Protein AF-A0A645EA09-F1 (afdb_monomer_lite)

Structure (mmCIF, N/CA/C/O backbone):
data_AF-A0A645EA09-F1
#
_entry.id   AF-A0A645EA09-F1
#
loop_
_atom_site.group_PDB
_atom_site.id
_atom_site.type_symbol
_atom_site.label_atom_id
_atom_site.label_alt_id
_atom_site.label_comp_id
_atom_site.label_asym_id
_atom_site.label_entity_id
_atom_site.label_seq_id
_atom_site.pdbx_PDB_ins_code
_atom_site.Cartn_x
_atom_site.Cartn_y
_atom_site.Cartn_z
_atom_site.occupancy
_atom_site.B_iso_or_equiv
_atom_site.auth_seq_id
_atom_site.auth_comp_id
_atom_site.auth_asym_id
_atom_site.auth_atom_id
_atom_site.pdbx_PDB_model_num
ATOM 1 N N . MET A 1 1 ? 19.005 -1.910 -9.669 1.00 62.19 1 MET A N 1
ATOM 2 C CA . MET A 1 1 ? 17.816 -2.763 -9.907 1.00 62.19 1 MET A CA 1
ATOM 3 C C . MET A 1 1 ? 17.152 -2.311 -11.188 1.00 62.19 1 MET A C 1
ATOM 5 O O . MET A 1 1 ? 17.179 -1.119 -11.461 1.00 62.19 1 MET A O 1
ATOM 9 N N . SER A 1 2 ? 16.567 -3.225 -11.959 1.00 81.31 2 SER A N 1
ATOM 10 C CA . SER A 1 2 ? 15.714 -2.828 -13.089 1.00 81.31 2 SER A CA 1
ATOM 11 C C . SER A 1 2 ? 14.356 -2.316 -12.590 1.00 81.31 2 SER A C 1
ATOM 13 O O . SER A 1 2 ? 13.865 -2.782 -11.559 1.00 81.31 2 SER A O 1
ATOM 15 N N . THR A 1 3 ? 13.723 -1.404 -13.334 1.00 85.31 3 THR A N 1
ATOM 16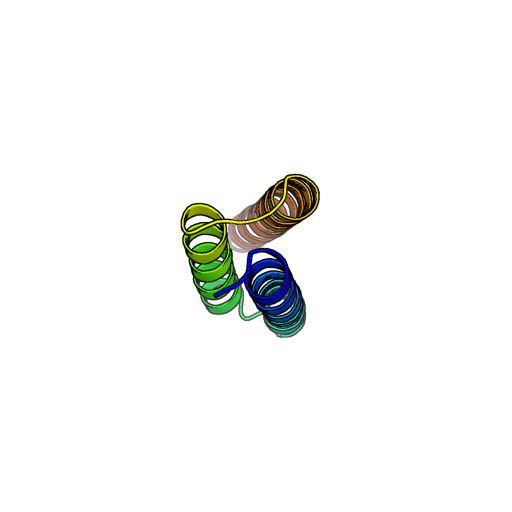 C CA . THR A 1 3 ? 12.371 -0.890 -13.036 1.00 85.31 3 THR A CA 1
ATOM 17 C C . THR A 1 3 ? 11.371 -2.031 -12.821 1.00 85.31 3 THR A C 1
ATOM 19 O O . THR A 1 3 ? 10.621 -2.025 -11.852 1.00 85.31 3 THR A O 1
ATOM 22 N N . GLN A 1 4 ? 11.448 -3.089 -13.637 1.00 84.94 4 GLN A N 1
ATOM 23 C CA . GLN A 1 4 ? 10.575 -4.263 -13.538 1.00 84.94 4 GLN A CA 1
ATOM 24 C C . GLN A 1 4 ? 10.721 -5.031 -12.211 1.00 84.94 4 GLN A C 1
ATOM 26 O O . GLN A 1 4 ? 9.732 -5.500 -11.632 1.00 84.94 4 GLN A O 1
ATOM 31 N N . GLN A 1 5 ? 11.954 -5.177 -11.717 1.00 87.56 5 GLN A N 1
ATOM 32 C CA . GLN A 1 5 ? 12.209 -5.796 -10.413 1.00 87.56 5 GLN A CA 1
ATOM 33 C C . GLN A 1 5 ? 11.623 -4.939 -9.292 1.00 87.56 5 GLN A C 1
ATOM 35 O O . GLN A 1 5 ? 10.977 -5.480 -8.394 1.00 87.56 5 GLN A O 1
ATOM 40 N N . ASN A 1 6 ? 11.770 -3.615 -9.380 1.00 89.88 6 ASN A N 1
ATOM 41 C CA . ASN A 1 6 ? 11.241 -2.709 -8.368 1.00 89.88 6 ASN A CA 1
ATOM 42 C C . ASN A 1 6 ? 9.702 -2.730 -8.325 1.00 89.88 6 ASN A C 1
ATOM 44 O O . ASN A 1 6 ? 9.119 -2.934 -7.261 1.00 89.88 6 ASN A O 1
ATOM 48 N N . CYS A 1 7 ? 9.031 -2.677 -9.481 1.00 92.69 7 CYS A N 1
ATOM 49 C CA . CYS A 1 7 ? 7.571 -2.815 -9.571 1.00 92.69 7 CYS A CA 1
ATOM 50 C C . CYS A 1 7 ? 7.066 -4.152 -8.998 1.00 92.69 7 CYS A C 1
ATOM 52 O O . CYS A 1 7 ? 5.977 -4.243 -8.431 1.00 92.69 7 CYS A O 1
ATOM 54 N N . THR A 1 8 ? 7.848 -5.228 -9.120 1.00 94.50 8 THR A N 1
ATOM 55 C CA . THR A 1 8 ? 7.491 -6.535 -8.543 1.00 94.50 8 THR A CA 1
ATOM 56 C C . THR A 1 8 ? 7.592 -6.533 -7.019 1.00 94.50 8 THR A C 1
ATOM 58 O O . THR A 1 8 ? 6.703 -7.061 -6.348 1.00 94.50 8 THR A O 1
ATOM 61 N N . LEU A 1 9 ? 8.631 -5.907 -6.464 1.00 94.50 9 LEU A N 1
ATOM 62 C CA . LEU A 1 9 ? 8.770 -5.750 -5.018 1.00 94.50 9 LEU A CA 1
ATOM 63 C C . LEU A 1 9 ? 7.647 -4.884 -4.438 1.00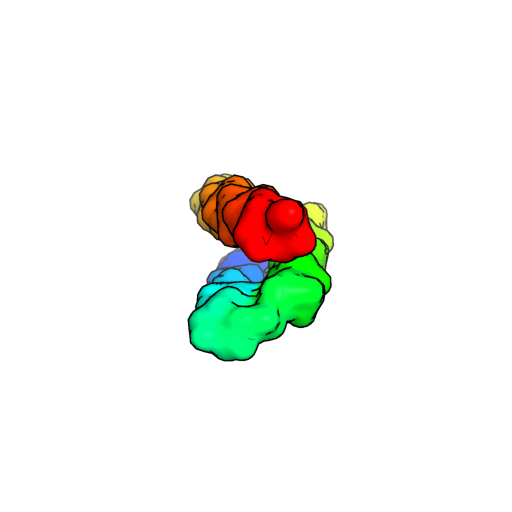 94.50 9 LEU A C 1
ATOM 65 O O . LEU A 1 9 ? 7.019 -5.290 -3.462 1.00 94.50 9 LEU A O 1
ATOM 69 N N . ILE A 1 10 ? 7.324 -3.765 -5.091 1.00 95.31 10 ILE A N 1
ATOM 70 C CA . ILE A 1 10 ? 6.216 -2.888 -4.692 1.00 95.31 10 ILE A CA 1
ATOM 71 C C . ILE A 1 10 ? 4.894 -3.661 -4.675 1.00 95.31 10 ILE A C 1
ATOM 73 O O . ILE A 1 10 ? 4.178 -3.629 -3.679 1.00 95.31 10 ILE A O 1
ATOM 77 N N . ARG A 1 11 ? 4.577 -4.434 -5.722 1.00 94.50 11 ARG A N 1
ATOM 78 C CA . ARG A 1 11 ? 3.346 -5.247 -5.747 1.00 94.50 11 ARG A CA 1
ATOM 79 C C . ARG A 1 11 ? 3.287 -6.265 -4.605 1.00 94.50 11 ARG A C 1
ATOM 81 O O . ARG A 1 11 ? 2.223 -6.478 -4.022 1.00 94.50 11 ARG A O 1
ATOM 88 N N . ASN A 1 12 ? 4.411 -6.886 -4.251 1.00 95.69 12 ASN A N 1
ATOM 89 C CA . ASN A 1 12 ? 4.473 -7.787 -3.097 1.00 95.69 12 ASN A CA 1
ATOM 90 C C . ASN A 1 12 ? 4.271 -7.043 -1.769 1.00 95.69 12 ASN A C 1
ATOM 92 O O . ASN A 1 12 ? 3.610 -7.569 -0.868 1.00 95.69 12 ASN A O 1
ATOM 96 N N . GLN A 1 13 ? 4.776 -5.816 -1.670 1.00 95.81 13 GLN A N 1
ATOM 97 C CA . GLN A 1 13 ? 4.569 -4.951 -0.516 1.00 95.81 13 GLN A CA 1
ATOM 98 C C . GLN A 1 13 ? 3.102 -4.495 -0.405 1.00 95.81 13 GLN A C 1
ATOM 100 O O . GLN A 1 13 ? 2.523 -4.587 0.674 1.00 95.81 13 GLN A O 1
ATOM 105 N N . LEU A 1 14 ? 2.430 -4.154 -1.508 1.00 96.38 14 LEU A N 1
ATOM 106 C CA . LEU A 1 14 ? 0.990 -3.852 -1.508 1.00 96.38 14 LEU A CA 1
ATOM 107 C C . LEU A 1 14 ? 0.143 -5.058 -1.060 1.00 96.38 14 LEU A C 1
ATOM 109 O O . LEU A 1 14 ? -0.801 -4.910 -0.285 1.00 96.38 14 LEU A O 1
ATOM 113 N N . ARG A 1 15 ? 0.522 -6.287 -1.439 1.00 96.88 15 ARG A N 1
ATOM 114 C CA . ARG A 1 15 ? -0.107 -7.510 -0.892 1.00 96.88 15 ARG A CA 1
ATOM 115 C C . ARG A 1 15 ? 0.144 -7.685 0.609 1.00 96.88 15 ARG A C 1
ATOM 117 O O . ARG A 1 15 ? -0.668 -8.290 1.307 1.00 96.88 15 ARG A O 1
ATOM 124 N N . LYS A 1 16 ? 1.283 -7.221 1.131 1.00 96.81 16 LYS A N 1
ATOM 125 C CA . LYS A 1 16 ? 1.546 -7.187 2.581 1.00 96.81 16 LYS A CA 1
ATOM 126 C C . LYS A 1 16 ? 0.631 -6.167 3.264 1.00 96.81 16 LYS A C 1
ATOM 128 O O . LYS A 1 16 ? 0.029 -6.524 4.270 1.00 96.81 16 LYS A O 1
ATOM 133 N N . VAL A 1 17 ? 0.450 -4.974 2.690 1.00 97.19 17 VAL A N 1
ATOM 134 C CA . VAL A 1 17 ? -0.507 -3.962 3.181 1.00 97.19 17 VAL A CA 1
ATOM 135 C C . VAL A 1 17 ? -1.914 -4.556 3.284 1.00 97.19 17 VAL A C 1
ATOM 137 O O . VAL A 1 17 ? -2.510 -4.519 4.357 1.00 97.19 17 VAL A O 1
ATOM 140 N N . GLN A 1 18 ? -2.407 -5.204 2.223 1.00 96.06 18 GLN A N 1
ATOM 141 C CA . GLN A 1 18 ? -3.716 -5.878 2.232 1.00 96.06 18 GLN A CA 1
ATOM 142 C C . GLN A 1 18 ? -3.845 -6.919 3.357 1.00 96.06 18 GLN A C 1
ATOM 144 O O . GLN A 1 18 ? -4.854 -6.955 4.062 1.00 96.06 18 GLN A O 1
ATOM 149 N N . ARG A 1 19 ? -2.813 -7.747 3.571 1.00 97.56 19 ARG A N 1
ATOM 150 C CA . ARG A 1 19 ? -2.800 -8.735 4.664 1.00 97.56 19 ARG A CA 1
ATOM 151 C C . ARG A 1 19 ? -2.850 -8.070 6.040 1.00 97.56 19 ARG A C 1
ATOM 153 O O . ARG A 1 19 ? -3.624 -8.506 6.886 1.00 97.56 19 ARG A O 1
ATOM 160 N N . LEU A 1 20 ? -2.079 -7.008 6.259 1.00 97.25 20 LEU A N 1
ATOM 161 C CA . LEU A 1 20 ? -2.070 -6.276 7.529 1.00 97.25 20 LEU A CA 1
ATOM 162 C C . LEU A 1 20 ? -3.426 -5.618 7.813 1.00 97.25 20 LEU A C 1
ATOM 164 O O . LEU A 1 20 ? -3.919 -5.711 8.936 1.00 97.25 20 LEU A O 1
ATOM 168 N N . ILE A 1 21 ? -4.077 -5.059 6.786 1.00 94.81 21 ILE A N 1
ATOM 169 C CA . ILE A 1 21 ? -5.454 -4.552 6.881 1.00 94.81 21 ILE A CA 1
ATOM 170 C C . ILE A 1 21 ? -6.410 -5.664 7.322 1.00 94.81 21 ILE A C 1
ATOM 172 O O . ILE A 1 21 ? -7.161 -5.481 8.276 1.00 94.81 21 ILE A O 1
ATOM 176 N N . SER A 1 22 ? -6.354 -6.843 6.689 1.00 95.00 22 SER A N 1
ATOM 177 C CA . SER A 1 22 ? -7.237 -7.967 7.049 1.00 95.00 22 SER A CA 1
ATOM 178 C C . SER A 1 22 ? -7.043 -8.457 8.492 1.00 95.00 22 SER A C 1
ATOM 180 O O . SER A 1 22 ? -7.963 -9.000 9.097 1.00 95.00 22 SER A O 1
ATOM 182 N N . GLN A 1 23 ? -5.857 -8.225 9.060 1.00 96.44 23 GLN A N 1
ATOM 183 C CA . GLN A 1 23 ? -5.508 -8.545 10.445 1.00 96.44 23 GLN A CA 1
ATOM 184 C C . GLN A 1 23 ? -5.795 -7.392 11.422 1.00 96.44 23 GLN A C 1
ATOM 186 O O . GLN A 1 23 ? -5.399 -7.481 12.581 1.00 96.44 23 GLN A O 1
ATOM 191 N N . LYS A 1 24 ? -6.445 -6.305 10.973 1.00 93.62 24 LYS A N 1
ATOM 192 C CA . LYS A 1 24 ? -6.675 -5.064 11.742 1.00 93.62 24 LYS A CA 1
ATOM 193 C C . LYS A 1 24 ? -5.391 -4.403 12.263 1.00 93.62 24 LYS A C 1
ATOM 195 O O . LYS A 1 24 ? -5.402 -3.643 13.225 1.00 93.62 24 LYS A O 1
ATOM 200 N N . LYS A 1 25 ? -4.254 -4.666 11.617 1.00 96.19 25 LYS A N 1
ATOM 201 C CA . LYS A 1 25 ? -2.953 -4.072 11.947 1.00 96.19 25 LYS A CA 1
ATOM 202 C C . LYS A 1 25 ? -2.740 -2.792 11.141 1.00 96.19 25 LYS A C 1
ATOM 204 O O . LYS A 1 25 ? -1.825 -2.707 10.324 1.00 96.19 25 LYS A O 1
ATOM 209 N N . ILE A 1 26 ? -3.604 -1.798 11.340 1.00 94.31 26 ILE A N 1
ATOM 210 C CA . ILE A 1 26 ? -3.670 -0.616 10.464 1.00 94.31 26 ILE A CA 1
ATOM 211 C C . ILE A 1 26 ? -2.403 0.246 10.528 1.00 94.31 26 ILE A C 1
ATOM 213 O O . ILE A 1 26 ? -1.912 0.685 9.491 1.00 94.31 26 ILE A O 1
ATOM 217 N N . SER A 1 27 ? -1.804 0.411 11.710 1.00 93.94 27 SER A N 1
ATOM 218 C CA . SER A 1 27 ? -0.528 1.132 11.851 1.00 93.94 27 SER A CA 1
ATOM 219 C C . SER A 1 27 ? 0.618 0.442 11.091 1.00 93.94 27 SER A C 1
ATOM 221 O O . SER A 1 27 ? 1.372 1.084 10.3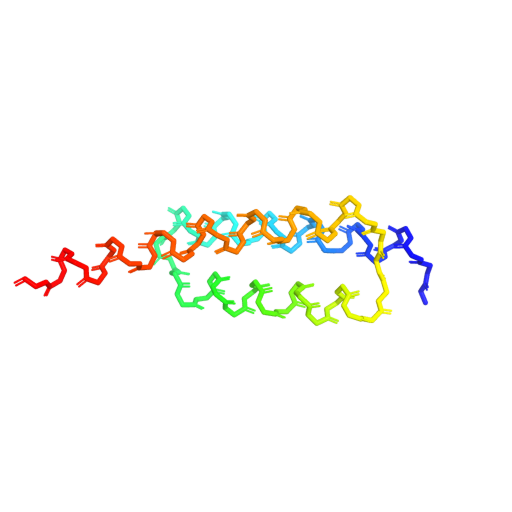59 1.00 93.94 27 SER A O 1
ATOM 223 N N . GLU A 1 28 ? 0.713 -0.891 11.175 1.00 97.12 28 GLU A N 1
ATOM 224 C CA . GLU A 1 28 ? 1.700 -1.662 10.405 1.00 97.12 28 GLU A CA 1
ATOM 225 C C . GLU A 1 28 ? 1.422 -1.573 8.896 1.00 97.12 28 GLU A C 1
ATOM 227 O O . GLU A 1 28 ? 2.357 -1.449 8.103 1.00 97.12 28 GLU A O 1
ATOM 232 N N . ALA A 1 29 ? 0.146 -1.614 8.492 1.00 97.31 29 ALA A N 1
ATOM 233 C CA . ALA A 1 29 ? -0.264 -1.454 7.099 1.00 97.31 29 ALA A CA 1
ATOM 234 C C . ALA A 1 29 ? 0.149 -0.082 6.548 1.00 97.31 29 ALA A C 1
ATOM 236 O O . ALA A 1 29 ? 0.668 -0.006 5.437 1.00 97.31 29 ALA A O 1
ATOM 237 N N . TRP A 1 30 ? -0.012 0.982 7.341 1.00 96.44 30 TRP A N 1
ATOM 238 C CA . TRP A 1 30 ? 0.412 2.336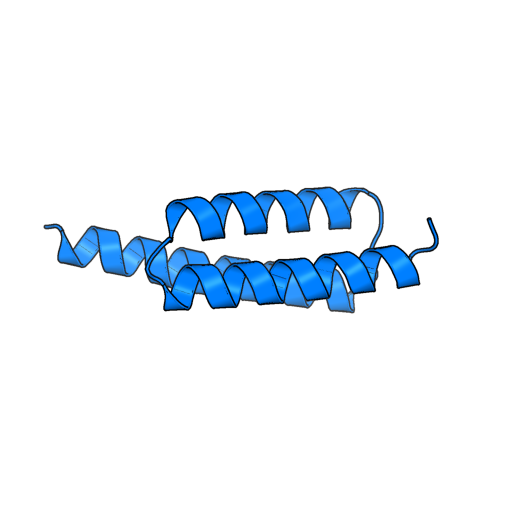 6.984 1.00 96.44 30 TRP A CA 1
ATOM 239 C C . TRP A 1 30 ? 1.924 2.434 6.797 1.00 96.44 30 TRP A C 1
ATOM 241 O O . TRP A 1 30 ? 2.388 2.938 5.777 1.00 96.44 30 TRP A O 1
ATOM 251 N N . ASN A 1 31 ? 2.707 1.867 7.715 1.00 96.75 31 ASN A N 1
ATOM 252 C CA . ASN A 1 31 ? 4.16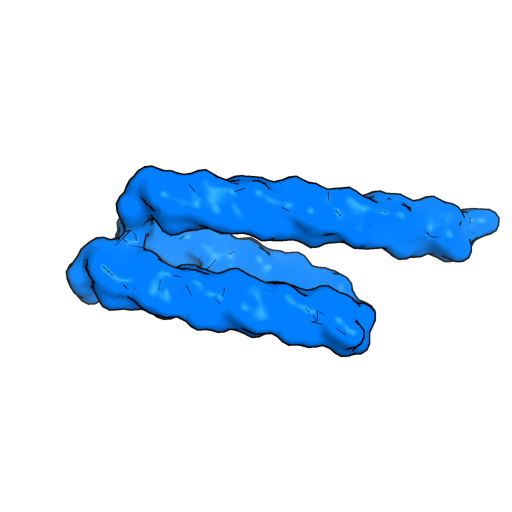4 1.842 7.577 1.00 96.75 31 ASN A CA 1
ATOM 253 C C . ASN A 1 31 ? 4.611 1.066 6.327 1.00 96.75 31 ASN A C 1
ATOM 255 O O . ASN A 1 31 ? 5.454 1.544 5.569 1.00 96.75 31 ASN A O 1
ATOM 259 N N . ALA A 1 32 ? 4.003 -0.093 6.057 1.00 96.62 32 ALA A N 1
ATOM 260 C CA . ALA A 1 32 ? 4.282 -0.868 4.849 1.00 96.62 32 ALA A CA 1
ATOM 261 C C . ALA A 1 32 ? 3.879 -0.126 3.555 1.00 96.62 32 ALA A C 1
ATOM 263 O O . ALA A 1 32 ? 4.516 -0.316 2.513 1.00 96.62 32 ALA A O 1
ATOM 264 N N . MET A 1 33 ? 2.850 0.724 3.619 1.00 97.31 33 MET A N 1
ATOM 265 C CA . MET A 1 33 ? 2.431 1.594 2.521 1.00 97.31 33 MET A CA 1
ATOM 266 C C . MET A 1 33 ? 3.470 2.693 2.251 1.00 97.31 33 MET A C 1
ATOM 268 O O . MET A 1 33 ? 3.887 2.854 1.107 1.00 97.31 33 MET A O 1
ATOM 272 N N . LEU A 1 34 ? 3.967 3.367 3.295 1.00 96.00 34 LEU A N 1
ATOM 273 C CA . LEU A 1 34 ? 5.034 4.375 3.182 1.00 96.00 34 LEU A CA 1
ATOM 274 C C . LEU A 1 34 ? 6.331 3.787 2.604 1.00 96.00 34 LEU A C 1
ATOM 276 O O . LEU A 1 34 ? 7.022 4.437 1.821 1.00 96.00 34 LEU A O 1
ATOM 280 N N . GLU A 1 35 ? 6.671 2.545 2.963 1.00 95.38 35 GLU A N 1
ATOM 281 C CA . GLU A 1 35 ? 7.789 1.825 2.337 1.00 95.38 35 GLU A CA 1
ATOM 282 C C . GLU A 1 35 ? 7.566 1.646 0.828 1.00 95.38 35 GLU A C 1
ATOM 284 O O . GLU A 1 35 ? 8.487 1.866 0.045 1.00 95.38 35 GLU A O 1
ATOM 289 N N . SER A 1 36 ? 6.342 1.309 0.409 1.00 95.12 36 SER A N 1
ATOM 290 C CA . SER A 1 36 ? 5.994 1.142 -1.011 1.00 95.12 36 SER A CA 1
ATOM 291 C C . SER A 1 36 ? 6.145 2.450 -1.795 1.00 95.12 36 SER A C 1
ATOM 293 O O . SER A 1 36 ? 6.666 2.436 -2.909 1.00 95.12 36 SER A O 1
ATOM 295 N N . GLU A 1 37 ? 5.730 3.579 -1.211 1.00 94.50 37 GLU A N 1
ATOM 296 C CA . GLU A 1 37 ? 5.876 4.914 -1.811 1.00 94.50 37 GLU A CA 1
ATOM 297 C C . GLU A 1 37 ? 7.351 5.270 -2.026 1.00 94.50 37 GLU A C 1
ATOM 299 O O . GLU A 1 37 ? 7.744 5.581 -3.150 1.00 94.50 37 GLU A O 1
ATOM 304 N N . LYS A 1 38 ? 8.193 5.098 -0.996 1.00 94.75 38 LYS A N 1
ATOM 305 C CA . LYS A 1 38 ? 9.648 5.325 -1.092 1.00 94.75 38 LYS A CA 1
ATOM 306 C C . LYS A 1 38 ? 10.308 4.450 -2.156 1.00 94.75 38 LYS A C 1
ATOM 308 O O . LYS A 1 38 ? 11.199 4.893 -2.877 1.00 94.75 38 LYS A O 1
ATOM 313 N N . MET A 1 39 ? 9.877 3.194 -2.271 1.00 93.00 39 MET A N 1
ATOM 314 C CA . MET A 1 39 ? 10.364 2.304 -3.325 1.00 93.00 39 MET A CA 1
ATOM 315 C C . MET A 1 39 ? 9.970 2.808 -4.715 1.00 93.00 39 MET A C 1
ATOM 317 O O . MET A 1 39 ? 10.776 2.717 -5.637 1.00 93.00 39 MET A O 1
ATOM 321 N N . CYS A 1 40 ? 8.765 3.357 -4.875 1.00 93.31 40 CYS A N 1
ATOM 322 C CA . CYS A 1 40 ? 8.326 3.931 -6.146 1.00 93.31 40 CYS A CA 1
ATOM 323 C C . CYS A 1 40 ? 9.093 5.212 -6.499 1.00 93.31 40 CYS A C 1
ATOM 325 O O . CYS A 1 40 ? 9.462 5.395 -7.658 1.00 93.31 40 CYS A O 1
ATOM 327 N N . GLU A 1 41 ? 9.393 6.064 -5.513 1.00 91.06 41 GLU A N 1
ATOM 328 C CA . GLU A 1 41 ? 10.244 7.252 -5.689 1.00 91.06 41 GLU A CA 1
ATOM 329 C C . GLU A 1 41 ? 11.639 6.882 -6.212 1.00 91.06 41 GLU A C 1
ATOM 331 O O . GLU A 1 41 ? 12.190 7.582 -7.059 1.00 91.06 41 GLU A O 1
ATOM 336 N N . ALA A 1 42 ? 12.178 5.734 -5.783 1.00 89.06 42 ALA A N 1
ATOM 337 C CA . ALA A 1 42 ? 13.438 5.189 -6.292 1.00 89.06 42 ALA A CA 1
ATOM 338 C C . ALA A 1 42 ? 13.351 4.627 -7.731 1.00 89.06 42 ALA A C 1
ATOM 340 O O . ALA A 1 42 ? 14.374 4.244 -8.302 1.00 89.06 42 ALA A O 1
ATOM 341 N N . GLY A 1 43 ? 12.153 4.583 -8.328 1.00 92.12 43 GLY A N 1
ATOM 342 C CA . GLY A 1 43 ? 11.926 4.302 -9.746 1.00 92.12 43 GLY A CA 1
ATOM 343 C C . GLY A 1 43 ? 10.927 3.172 -10.001 1.00 92.12 43 GLY A C 1
ATOM 344 O O . GLY A 1 43 ? 11.249 1.996 -9.852 1.00 92.12 43 GLY A O 1
ATOM 345 N N . CYS A 1 44 ? 9.733 3.513 -10.470 1.00 93.31 44 CYS A N 1
ATOM 346 C CA . CYS A 1 44 ? 8.665 2.580 -10.834 1.00 93.31 44 CYS A CA 1
ATOM 347 C C . CYS A 1 44 ? 7.952 3.044 -12.114 1.00 93.31 44 CYS A C 1
ATOM 349 O O . CYS A 1 44 ? 8.068 4.205 -12.517 1.00 93.31 44 CYS A O 1
ATOM 351 N N . ASP A 1 45 ? 7.215 2.139 -12.757 1.00 95.31 45 ASP A N 1
ATOM 352 C CA . ASP A 1 45 ? 6.349 2.494 -13.882 1.00 95.31 45 ASP A CA 1
ATOM 353 C C . ASP A 1 45 ? 5.069 3.214 -13.424 1.00 95.31 45 ASP A C 1
ATOM 355 O O . ASP A 1 45 ? 4.710 3.232 -12.244 1.00 95.31 45 ASP A O 1
ATOM 359 N N . GLU A 1 46 ? 4.381 3.836 -14.380 1.00 94.69 46 GLU A N 1
ATOM 360 C CA . GLU A 1 46 ? 3.185 4.631 -14.103 1.00 94.69 46 GLU A CA 1
ATOM 361 C C . GLU A 1 46 ? 2.038 3.782 -13.546 1.00 94.69 46 GLU A C 1
ATOM 363 O O . GLU A 1 46 ? 1.354 4.196 -12.615 1.00 94.69 46 GLU A O 1
ATOM 368 N N . GLN A 1 47 ? 1.889 2.550 -14.039 1.00 94.69 47 GLN A N 1
ATOM 369 C CA . GLN A 1 47 ? 0.883 1.616 -13.539 1.00 94.69 47 GLN A CA 1
ATOM 370 C C . GLN A 1 47 ? 1.079 1.334 -12.043 1.00 94.69 47 GLN A C 1
ATOM 372 O O . GLN A 1 47 ? 0.119 1.320 -11.272 1.00 94.69 47 GLN A O 1
ATOM 377 N N . THR A 1 48 ? 2.323 1.135 -11.616 1.00 95.25 48 THR A N 1
ATOM 378 C CA . THR A 1 48 ? 2.676 0.893 -10.218 1.00 95.25 48 THR A CA 1
ATOM 379 C C . THR A 1 48 ? 2.400 2.126 -9.360 1.00 95.25 48 THR A C 1
ATOM 381 O O . THR A 1 48 ? 1.874 1.984 -8.255 1.00 95.25 48 THR A O 1
ATOM 384 N N . LYS A 1 49 ? 2.667 3.341 -9.862 1.00 95.88 49 LYS A N 1
ATOM 385 C CA . LYS A 1 49 ? 2.291 4.581 -9.159 1.00 95.88 49 LYS A CA 1
ATOM 386 C C . LYS A 1 49 ? 0.784 4.682 -8.951 1.00 95.88 49 LYS A C 1
ATOM 388 O O . LYS A 1 49 ? 0.348 5.008 -7.847 1.00 95.88 49 LYS A O 1
ATOM 393 N N . THR A 1 50 ? -0.010 4.371 -9.978 1.00 96.12 50 THR A N 1
ATOM 394 C CA . THR A 1 50 ? -1.476 4.360 -9.872 1.00 96.12 50 THR A CA 1
ATOM 395 C C . THR A 1 50 ? -1.935 3.381 -8.793 1.00 96.12 50 THR A C 1
ATOM 397 O O . THR A 1 50 ? -2.686 3.771 -7.904 1.00 96.12 50 THR A O 1
ATOM 400 N N . GLN A 1 51 ? -1.404 2.153 -8.791 1.00 95.19 51 GLN A N 1
ATOM 401 C CA . GLN A 1 51 ? -1.744 1.139 -7.784 1.00 95.19 51 GLN A CA 1
ATOM 402 C C . GLN A 1 51 ? -1.399 1.573 -6.355 1.00 95.19 51 GLN A C 1
ATOM 404 O O . GLN A 1 51 ? -2.170 1.322 -5.430 1.00 95.19 51 GLN A O 1
ATOM 409 N N . ILE A 1 52 ? -0.252 2.230 -6.159 1.00 96.38 52 ILE A N 1
ATOM 410 C CA . ILE A 1 52 ? 0.124 2.799 -4.859 1.00 96.38 52 ILE A CA 1
ATOM 411 C C . ILE A 1 52 ? -0.878 3.872 -4.434 1.00 96.38 52 ILE A C 1
ATOM 413 O O . ILE A 1 52 ? -1.350 3.850 -3.299 1.00 96.38 52 ILE A O 1
ATOM 417 N N . SER A 1 53 ? -1.212 4.798 -5.335 1.00 95.81 53 SER A N 1
ATOM 418 C CA . SER A 1 53 ? -2.142 5.894 -5.048 1.00 95.81 53 SER A CA 1
ATOM 419 C C . SER A 1 53 ? -3.520 5.370 -4.629 1.00 95.81 53 SER A C 1
ATOM 421 O O . SER A 1 53 ? -4.059 5.777 -3.598 1.00 95.81 53 SER A O 1
ATOM 423 N N . GLU A 1 54 ? -4.055 4.397 -5.368 1.00 95.19 54 GLU A N 1
ATOM 424 C CA . GLU A 1 54 ? -5.324 3.735 -5.048 1.00 95.19 54 GLU A CA 1
ATOM 425 C C . GLU A 1 54 ? -5.264 3.021 -3.692 1.00 95.19 54 GLU A C 1
ATOM 427 O O . GLU A 1 54 ? -6.137 3.214 -2.842 1.00 95.19 54 GLU A O 1
ATOM 432 N N . ALA A 1 55 ? -4.205 2.243 -3.442 1.00 94.94 55 ALA A N 1
ATOM 433 C CA . ALA A 1 55 ? -4.020 1.547 -2.170 1.00 94.94 55 ALA A CA 1
ATOM 434 C C . ALA A 1 55 ? -3.947 2.522 -0.983 1.00 94.94 55 ALA A C 1
ATOM 436 O O . ALA A 1 55 ? -4.538 2.263 0.070 1.00 94.94 55 ALA A O 1
ATOM 437 N N . ARG A 1 56 ? -3.282 3.671 -1.161 1.00 96.44 56 ARG A N 1
ATOM 438 C CA . ARG A 1 56 ? -3.213 4.736 -0.155 1.00 96.44 56 ARG A CA 1
ATOM 439 C C . ARG A 1 56 ? -4.592 5.310 0.156 1.00 96.44 56 ARG A C 1
ATOM 441 O O . ARG A 1 56 ? -4.925 5.468 1.329 1.00 96.44 56 ARG A O 1
ATOM 448 N N . GLN A 1 57 ? -5.392 5.614 -0.867 1.00 96.12 57 GLN A N 1
ATOM 449 C CA . GLN A 1 57 ? -6.743 6.152 -0.679 1.00 96.12 57 GLN A CA 1
ATOM 450 C C . GLN A 1 57 ? -7.642 5.173 0.080 1.00 96.12 57 GLN A C 1
ATOM 452 O O . GLN A 1 57 ? -8.332 5.575 1.017 1.00 96.12 57 GLN A O 1
ATOM 457 N N . VAL A 1 58 ? -7.585 3.884 -0.268 1.00 94.12 58 VAL A N 1
ATOM 458 C CA . VAL A 1 58 ? -8.329 2.834 0.443 1.00 94.12 58 VAL A CA 1
ATOM 459 C C . VAL A 1 58 ? -7.912 2.767 1.913 1.00 94.12 58 VAL A C 1
ATOM 461 O O . VAL A 1 58 ? -8.770 2.781 2.795 1.00 94.12 58 VAL A O 1
ATOM 464 N N . LEU A 1 59 ? -6.607 2.745 2.197 1.00 95.69 59 LEU A N 1
ATOM 465 C CA . LEU A 1 59 ? -6.102 2.673 3.568 1.00 95.69 59 LEU A CA 1
ATOM 466 C C . LEU A 1 59 ? -6.471 3.914 4.397 1.00 95.69 59 LEU A C 1
ATOM 468 O O . LEU A 1 59 ? -6.861 3.777 5.554 1.00 95.69 59 LEU A O 1
ATOM 472 N N . LEU A 1 60 ? -6.417 5.114 3.811 1.00 95.44 60 LEU A N 1
ATOM 473 C CA . LEU A 1 60 ? -6.893 6.339 4.462 1.00 95.44 60 LEU A CA 1
ATOM 474 C C . LEU A 1 60 ? -8.384 6.263 4.802 1.00 95.44 60 LEU A C 1
ATOM 476 O O . LEU A 1 60 ? -8.775 6.649 5.902 1.00 95.44 60 LEU A O 1
ATOM 480 N N . GLY A 1 61 ? -9.207 5.734 3.892 1.00 95.94 61 GLY A N 1
ATOM 481 C CA . GLY A 1 61 ? -10.629 5.507 4.150 1.00 95.94 61 GLY A CA 1
ATOM 482 C C . GLY A 1 61 ? -10.865 4.589 5.352 1.00 95.94 61 GLY A C 1
ATOM 483 O O . GLY A 1 61 ? -11.702 4.889 6.201 1.00 95.94 61 GLY A O 1
ATOM 484 N N . ILE A 1 62 ? -10.077 3.517 5.468 1.00 94.12 62 ILE A N 1
ATOM 485 C CA . ILE A 1 62 ? -10.132 2.588 6.606 1.00 94.12 62 ILE A CA 1
ATOM 486 C C . ILE A 1 62 ? -9.733 3.293 7.908 1.00 94.12 62 ILE A C 1
ATOM 488 O O . ILE A 1 62 ? -10.485 3.230 8.876 1.00 94.12 62 ILE A O 1
ATOM 492 N N . ILE A 1 63 ? -8.609 4.020 7.920 1.00 93.94 63 ILE A N 1
ATOM 493 C CA . ILE A 1 63 ? -8.135 4.767 9.100 1.00 93.94 63 ILE A CA 1
ATOM 494 C C . ILE A 1 63 ? -9.194 5.766 9.579 1.00 93.94 63 ILE A C 1
ATOM 496 O O . ILE A 1 63 ? -9.486 5.844 10.769 1.00 93.94 63 ILE A O 1
ATOM 500 N N . ILE A 1 64 ? -9.790 6.530 8.660 1.00 94.56 64 ILE A N 1
ATOM 501 C CA . ILE A 1 64 ? -10.825 7.514 9.002 1.00 94.56 64 ILE A CA 1
ATOM 502 C C . ILE A 1 64 ? -12.046 6.831 9.624 1.00 94.56 64 ILE A C 1
ATOM 504 O O . ILE A 1 64 ? -12.614 7.366 10.575 1.00 94.56 64 ILE A O 1
ATOM 508 N N . ASN A 1 65 ? -12.458 5.675 9.102 1.00 92.75 65 ASN A N 1
ATOM 509 C CA . ASN A 1 65 ? -13.590 4.932 9.649 1.00 92.75 65 ASN A CA 1
ATOM 510 C C . ASN A 1 65 ? -13.285 4.389 11.051 1.00 92.7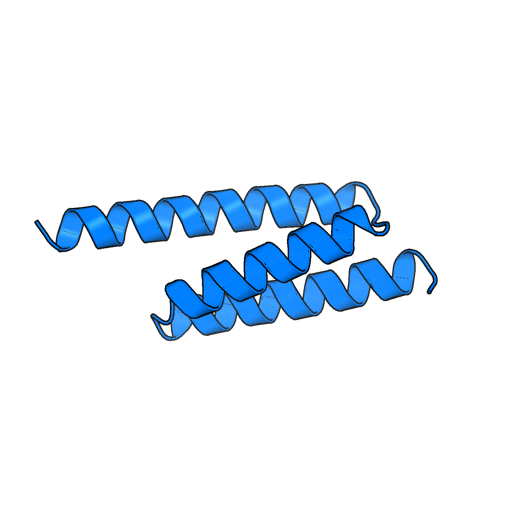5 65 ASN A C 1
ATOM 512 O O . ASN A 1 65 ? -14.091 4.601 11.952 1.00 92.75 65 ASN A O 1
ATOM 516 N N . GLU A 1 66 ? -12.105 3.807 11.276 1.00 88.56 66 GLU A N 1
ATOM 517 C CA . GLU A 1 66 ? -11.701 3.356 12.617 1.00 88.56 66 GLU A CA 1
ATOM 518 C C . GLU A 1 66 ? -11.659 4.508 13.629 1.00 88.56 66 GLU A C 1
ATOM 520 O O . GLU A 1 66 ? -12.109 4.359 14.763 1.00 88.56 66 GLU A O 1
ATOM 525 N N . LEU A 1 67 ? -11.171 5.686 13.225 1.00 88.50 67 LEU A N 1
ATOM 526 C CA . LEU A 1 67 ? -11.156 6.875 14.084 1.00 88.50 67 LEU A CA 1
ATOM 527 C C . LEU A 1 67 ? -12.561 7.408 14.400 1.00 88.50 67 LEU A C 1
ATOM 529 O O . LEU A 1 67 ? -12.746 8.054 15.431 1.00 88.50 67 LEU A O 1
ATOM 533 N N . LYS A 1 68 ? -13.545 7.186 13.519 1.00 90.06 68 LYS A N 1
ATOM 534 C CA . LYS A 1 68 ? -14.948 7.548 13.770 1.00 90.06 68 LYS A CA 1
ATOM 535 C C . LYS A 1 68 ? -15.625 6.572 14.727 1.00 90.06 68 LYS A C 1
ATOM 537 O O . LYS A 1 68 ? -16.391 7.027 15.561 1.00 90.06 68 LYS A O 1
ATOM 542 N N . GLU A 1 69 ? -15.343 5.275 14.617 1.00 84.38 69 GLU A N 1
ATOM 543 C CA . GLU A 1 69 ? -15.914 4.235 15.490 1.00 84.38 69 GLU A CA 1
ATOM 544 C C . GLU A 1 69 ? -15.373 4.283 16.930 1.00 84.38 69 GLU A C 1
ATOM 546 O O . GLU A 1 69 ? -15.988 3.734 17.838 1.00 84.38 69 GLU A O 1
ATOM 551 N N . GLN A 1 70 ? -14.233 4.945 17.154 1.00 74.00 70 GLN A N 1
ATOM 552 C CA . GLN A 1 70 ? -13.650 5.157 18.486 1.00 74.00 70 GLN A CA 1
ATOM 553 C C . GLN A 1 70 ? -14.223 6.373 19.244 1.00 74.00 70 GLN A C 1
ATOM 555 O O . GLN A 1 70 ? -13.783 6.638 20.364 1.00 74.00 70 GLN A O 1
ATOM 560 N N . LYS A 1 71 ? -15.154 7.129 18.646 1.00 53.56 71 LYS A N 1
ATOM 561 C CA . LYS A 1 71 ? -15.839 8.277 19.268 1.00 53.56 71 LYS A CA 1
ATOM 562 C C . LYS A 1 71 ? -17.238 7.904 19.732 1.00 53.56 71 LYS A C 1
ATOM 564 O O . LYS A 1 71 ? -17.633 8.441 20.788 1.00 53.56 71 LYS A O 1
#

Secondary structure (DSSP, 8-state):
--HHHHHHHHHHHHHHHHHHHHTT-HHHHHHHHHHHHHHHHTT--HHHHHHHHHHHHHHHHHHHHHHHHT-

Sequence (71 aa):
MSTQQNCTLIRNQLRKVQRLISQKKISEAWNAMLESEKMCEAGCDEQTKTQISEARQVLLGIIINELKEQK

Foldseek 3Di:
DDQVVLLVVLVVLLVVLVVCVVVVVLVVSVVSLVVSVVSVVVPYDPVSVVVSVVSVVVSVVVVVVVVVVVD

pLDDT: mean 92.72, std 7.22, range [53.56, 97.56]

Organism: NCBI:txid1076179

Radius of gyration: 12.79 Å; chains: 1; bounding box: 34×17×33 Å